Protein AF-A0AAI8V8Z8-F1 (afdb_monomer_lite)

InterPro domains:
  IPR002227 Tyrosinase copper-binding domain [PF00264] (15-138)
  IPR008922 Di-copper centre-containing domain superfamily [G3DSA:1.10.1280.10] (1-164)
  IPR008922 Di-copper centre-containing domain superfamily [SSF48056] (34-131)

Secondary structure (DSSP, 8-state):
--SBPS-TT-SS--BHHHHHHHHHHHHHHHHSSSTTHHHHHHHHHHHHHHHHHHHH---SPPPP--HHHHTT-GGGSTTTB-STTSS-BPBPP------STT-SSPPPS--SSB-SSTTTTPPP-S----SSSS---SSS--------S--HHHHHHHHHHTT-GGG--

Structure (mmCIF, N/CA/C/O backbone):
data_AF-A0AAI8V8Z8-F1
#
_entry.id   AF-A0AAI8V8Z8-F1
#
loop_
_atom_site.group_PDB
_atom_site.id
_atom_site.type_symbol
_atom_site.label_atom_id
_atom_site.label_alt_id
_atom_site.label_comp_id
_atom_site.label_asym_id
_atom_site.label_entity_id
_atom_site.label_seq_id
_atom_site.pdbx_PDB_ins_code
_atom_site.Cartn_x
_atom_site.Cartn_y
_atom_site.Cartn_z
_atom_site.occupancy
_atom_site.B_iso_or_equiv
_atom_site.auth_seq_id
_atom_site.auth_comp_id
_atom_site.auth_asym_id
_atom_site.auth_atom_id
_atom_site.pdbx_PDB_model_num
ATOM 1 N N . MET A 1 1 ? -9.326 2.972 -0.557 1.00 83.06 1 MET A N 1
ATOM 2 C CA . MET A 1 1 ? -8.843 4.334 -0.903 1.00 83.06 1 MET A CA 1
ATOM 3 C C . MET A 1 1 ? -9.961 5.361 -1.108 1.00 83.06 1 MET A C 1
ATOM 5 O O . MET A 1 1 ? -9.656 6.541 -1.127 1.00 83.06 1 MET A O 1
ATOM 9 N N . GLN A 1 2 ? -11.233 4.964 -1.249 1.00 87.50 2 GLN A N 1
ATOM 10 C CA . GLN A 1 2 ? -12.357 5.912 -1.386 1.00 87.50 2 GLN A CA 1
ATOM 11 C C . GLN A 1 2 ? -13.147 6.091 -0.083 1.00 87.50 2 GLN A C 1
ATOM 13 O O . GLN A 1 2 ? -13.683 7.163 0.169 1.00 87.50 2 GLN A O 1
ATOM 18 N N . THR A 1 3 ? -13.195 5.052 0.754 1.00 89.19 3 THR A N 1
ATOM 19 C CA . THR A 1 3 ? -13.845 5.097 2.066 1.00 89.19 3 THR A CA 1
ATOM 20 C C . THR A 1 3 ? -13.208 6.180 2.946 1.00 89.19 3 THR A C 1
ATOM 22 O O . THR A 1 3 ? -11.973 6.192 3.013 1.00 89.19 3 THR A O 1
ATOM 25 N N . PRO A 1 4 ? -14.001 7.045 3.614 1.00 88.56 4 PRO A N 1
ATOM 26 C CA . PRO A 1 4 ? -13.503 8.136 4.459 1.00 88.56 4 PRO A CA 1
ATOM 27 C C . PRO A 1 4 ? -12.544 7.679 5.561 1.00 88.56 4 PRO A C 1
ATOM 29 O O . PRO A 1 4 ? -12.600 6.533 5.99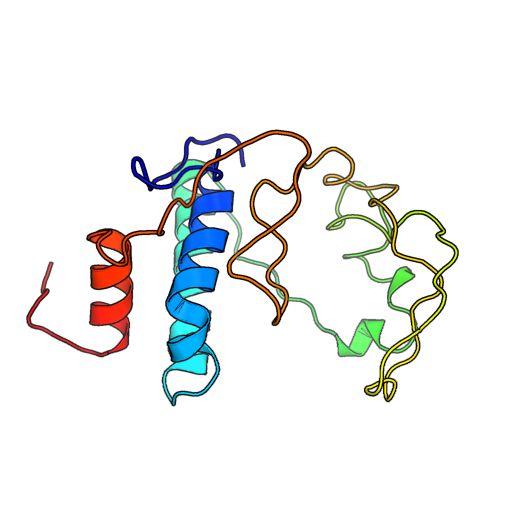7 1.00 88.56 4 PRO A O 1
ATOM 32 N N . ASN A 1 5 ? -11.655 8.573 6.002 1.00 85.00 5 ASN A N 1
ATOM 33 C CA . ASN A 1 5 ? -10.697 8.287 7.073 1.00 85.00 5 ASN A CA 1
ATOM 34 C C . ASN A 1 5 ? -11.389 7.914 8.408 1.00 85.00 5 ASN A C 1
ATOM 36 O O . ASN A 1 5 ? -12.552 8.243 8.635 1.00 85.00 5 ASN A O 1
ATOM 40 N N . VAL A 1 6 ? -10.652 7.228 9.287 1.00 85.75 6 VAL A N 1
ATOM 41 C CA . VAL A 1 6 ? -11.118 6.855 10.640 1.00 85.75 6 VAL A CA 1
ATOM 42 C C . VAL A 1 6 ? -10.755 7.920 11.683 1.00 85.75 6 VAL A C 1
ATOM 44 O O . VAL A 1 6 ? -11.357 7.974 12.748 1.00 85.75 6 VAL A O 1
ATOM 47 N N . TYR A 1 7 ? -9.788 8.794 11.388 1.00 79.69 7 TYR A N 1
ATOM 48 C CA . TYR A 1 7 ? -9.263 9.772 12.342 1.00 79.69 7 TYR A CA 1
ATOM 49 C C . TYR A 1 7 ? -9.821 11.179 12.071 1.00 79.69 7 TYR A C 1
ATOM 51 O O . TYR A 1 7 ? -9.226 11.919 11.284 1.00 79.69 7 TYR A O 1
ATOM 59 N N . PRO A 1 8 ? -10.912 11.597 12.745 1.00 69.69 8 PRO A N 1
ATOM 60 C CA . PRO A 1 8 ? -11.544 12.896 12.497 1.00 69.69 8 PRO A CA 1
ATOM 61 C C . PRO A 1 8 ? -10.663 14.083 12.911 1.00 69.69 8 PRO A C 1
ATOM 63 O O . PRO A 1 8 ? -10.792 15.170 12.356 1.00 69.69 8 PRO A O 1
ATOM 66 N N . ASN A 1 9 ? -9.742 13.869 13.857 1.00 71.31 9 ASN A N 1
ATOM 67 C CA . ASN A 1 9 ? -8.891 14.912 14.438 1.00 71.31 9 ASN A CA 1
ATOM 68 C C . ASN A 1 9 ? -7.493 14.989 13.801 1.00 71.31 9 ASN A C 1
ATOM 70 O O . ASN A 1 9 ? -6.606 15.643 14.346 1.00 71.31 9 ASN A O 1
ATOM 74 N N . VAL A 1 10 ? -7.269 14.308 12.673 1.00 69.50 10 VAL A N 1
ATOM 75 C CA . VAL A 1 10 ? -5.992 14.348 11.952 1.00 69.50 10 VAL A CA 1
ATOM 76 C C . VAL A 1 10 ? -6.216 14.983 10.586 1.00 69.50 10 VAL A C 1
ATOM 78 O O . VAL A 1 10 ? -6.915 14.438 9.734 1.00 69.50 10 VAL A O 1
ATOM 81 N N . THR A 1 11 ? -5.607 16.145 10.361 1.00 73.94 11 THR A N 1
ATOM 82 C CA . THR A 1 11 ? -5.629 16.831 9.065 1.00 73.94 11 THR A CA 1
ATOM 83 C C . THR A 1 11 ? -4.654 16.174 8.094 1.00 73.94 11 THR A C 1
ATOM 85 O O . THR A 1 11 ? -3.510 15.904 8.454 1.00 73.94 11 THR A O 1
ATOM 88 N N . GLY A 1 12 ? -5.085 15.922 6.856 1.00 76.69 12 GLY A N 1
ATOM 89 C CA . GLY A 1 12 ? -4.258 15.267 5.835 1.00 76.69 12 GLY A CA 1
ATOM 90 C C . GLY A 1 12 ? -4.857 13.970 5.284 1.00 76.69 12 GLY A C 1
ATOM 91 O O . GLY A 1 12 ? -5.164 13.944 4.090 1.00 76.69 12 GLY A O 1
ATOM 92 N N . PRO A 1 13 ? -5.053 12.908 6.096 1.00 81.69 13 PRO A N 1
ATOM 93 C CA . PRO A 1 13 ? -5.610 11.650 5.609 1.00 81.69 13 PRO A CA 1
ATOM 94 C C . PRO A 1 13 ? -7.013 11.873 5.042 1.00 81.69 13 PRO A C 1
ATOM 96 O O . PRO A 1 13 ? -7.849 12.512 5.674 1.00 81.69 13 PRO A O 1
ATOM 99 N N . LYS A 1 14 ? -7.295 11.334 3.855 1.00 85.62 14 LYS A N 1
ATOM 100 C CA . LYS A 1 14 ? -8.609 11.456 3.199 1.00 85.62 14 LYS A CA 1
ATOM 101 C C . LYS A 1 14 ? -9.388 10.154 3.218 1.00 85.62 14 LYS A C 1
ATOM 103 O O . LYS A 1 14 ? -10.613 10.171 3.151 1.00 85.62 14 LYS A O 1
ATOM 108 N N . SER A 1 15 ? -8.685 9.033 3.317 1.00 89.75 15 SER A N 1
ATOM 109 C CA . SER A 1 15 ? -9.277 7.708 3.231 1.00 89.75 15 SER A CA 1
ATOM 110 C C . SER A 1 15 ? -8.847 6.783 4.366 1.00 89.75 15 SER A C 1
ATOM 112 O O . SER A 1 15 ? -7.845 7.036 5.031 1.00 89.75 15 SER A O 1
ATOM 114 N N . VAL A 1 16 ? -9.556 5.662 4.541 1.00 91.38 16 VAL A N 1
ATOM 115 C CA . VAL A 1 16 ? -9.130 4.568 5.442 1.00 91.38 16 VAL A CA 1
ATOM 116 C C . VAL A 1 16 ? -7.708 4.105 5.120 1.00 91.38 16 VAL A C 1
ATOM 118 O O . VAL A 1 16 ? -6.953 3.771 6.024 1.00 91.38 16 VAL A O 1
ATOM 121 N N . PHE A 1 17 ? -7.314 4.123 3.843 1.00 91.00 17 PHE A N 1
ATOM 122 C CA . PHE A 1 17 ? -5.946 3.781 3.449 1.00 91.00 17 PHE A CA 1
ATOM 123 C C . PHE A 1 17 ? -4.931 4.759 4.059 1.00 91.00 17 PHE A C 1
ATOM 125 O O . PHE A 1 17 ? -3.923 4.334 4.611 1.00 91.00 17 PHE A O 1
ATOM 132 N N . ASP A 1 18 ? -5.240 6.058 4.062 1.00 88.19 18 ASP A N 1
ATOM 133 C CA . ASP A 1 18 ? -4.394 7.056 4.723 1.00 88.19 18 ASP A CA 1
ATOM 134 C C . ASP A 1 18 ? -4.400 6.889 6.256 1.00 88.19 18 ASP A C 1
ATOM 136 O O . ASP A 1 18 ? -3.406 7.192 6.910 1.00 88.19 18 ASP A O 1
ATOM 140 N N . SER A 1 19 ? -5.476 6.361 6.856 1.00 88.44 19 SER A N 1
ATOM 141 C CA . SER A 1 19 ? -5.499 6.028 8.290 1.00 88.44 19 SER A CA 1
ATOM 142 C C . SER A 1 19 ? -4.484 4.936 8.654 1.00 88.44 19 SER A C 1
ATOM 144 O O . SER A 1 19 ? -3.836 5.036 9.692 1.00 88.44 19 SER A O 1
ATOM 146 N N . PHE A 1 20 ? -4.267 3.939 7.792 1.00 90.19 20 PHE A N 1
ATOM 147 C CA . PHE A 1 20 ? -3.204 2.945 7.992 1.00 90.19 20 PHE A CA 1
ATOM 148 C C . PHE A 1 20 ? -1.800 3.569 7.916 1.00 90.19 20 PHE A C 1
ATOM 150 O O . PHE A 1 20 ? -0.923 3.185 8.690 1.00 90.19 20 PHE A O 1
ATOM 157 N N . VAL A 1 21 ? -1.598 4.569 7.050 1.00 88.06 21 VAL A N 1
ATOM 158 C CA . VAL A 1 21 ? -0.332 5.323 6.961 1.00 88.06 21 VAL A CA 1
ATOM 159 C C . VAL A 1 21 ? -0.093 6.157 8.221 1.00 88.06 21 VAL A C 1
ATOM 161 O O . VAL A 1 21 ? 1.015 6.182 8.751 1.00 88.06 21 VAL A O 1
ATOM 164 N N . VAL A 1 22 ? -1.133 6.818 8.737 1.00 84.62 22 VAL A N 1
ATOM 165 C CA . VAL A 1 22 ? -1.050 7.586 9.989 1.00 84.62 22 VAL A CA 1
ATOM 166 C C . VAL A 1 22 ? -0.754 6.676 11.183 1.00 84.62 22 VAL A C 1
ATOM 168 O O . VAL A 1 22 ? 0.090 7.027 12.004 1.00 84.62 22 VAL A O 1
ATOM 171 N N . LEU A 1 23 ? -1.412 5.515 11.274 1.00 85.25 23 LEU A N 1
ATOM 172 C CA . LEU A 1 23 ? -1.158 4.531 12.332 1.00 85.25 23 LEU A CA 1
ATOM 173 C C . LEU A 1 23 ? 0.311 4.101 12.336 1.00 85.25 23 LEU A C 1
ATOM 175 O O . LEU A 1 23 ? 0.967 4.158 13.376 1.00 85.25 23 LEU A O 1
ATOM 179 N N . ASP A 1 24 ? 0.822 3.726 11.163 1.00 86.06 24 ASP A N 1
ATOM 180 C CA . ASP A 1 24 ? 2.197 3.260 11.021 1.00 86.06 24 ASP A CA 1
ATOM 181 C C . ASP A 1 24 ? 3.215 4.346 11.352 1.00 86.06 24 ASP A C 1
ATOM 183 O O . ASP A 1 24 ? 4.186 4.105 12.067 1.00 86.06 24 ASP A O 1
ATOM 187 N N . TYR A 1 25 ? 2.930 5.582 10.947 1.00 82.38 25 TYR A N 1
ATOM 188 C CA . TYR A 1 25 ? 3.740 6.735 11.311 1.00 82.38 25 TYR A CA 1
ATOM 189 C C . TYR A 1 25 ? 3.811 6.962 12.828 1.00 82.38 25 TYR A C 1
ATOM 191 O O . TYR A 1 25 ? 4.901 7.108 13.382 1.00 82.38 25 TYR A O 1
ATOM 199 N N . VAL A 1 26 ? 2.661 6.985 13.511 1.00 79.62 26 VAL A N 1
ATOM 200 C CA . VAL A 1 26 ? 2.600 7.240 14.960 1.00 79.62 26 VAL A CA 1
ATOM 201 C C . VAL A 1 26 ? 3.313 6.137 15.742 1.00 79.62 26 VAL A C 1
ATOM 203 O O . VAL A 1 26 ? 3.988 6.423 16.731 1.00 79.62 26 VAL A O 1
ATOM 206 N N . LEU A 1 27 ? 3.208 4.890 15.279 1.00 80.31 27 LEU A N 1
ATOM 207 C CA . LEU A 1 27 ? 3.791 3.728 15.944 1.00 80.31 27 LEU A CA 1
ATOM 208 C C . LEU A 1 27 ? 5.181 3.351 15.422 1.00 80.31 27 LEU A C 1
ATOM 210 O O . LEU A 1 27 ? 5.791 2.445 15.977 1.00 80.31 27 LEU A O 1
ATOM 214 N N . THR A 1 28 ? 5.744 4.047 14.428 1.00 81.88 28 THR A N 1
ATOM 215 C CA . THR A 1 28 ? 7.104 3.789 13.907 1.00 81.88 28 THR A CA 1
ATOM 216 C C . THR A 1 28 ? 8.166 3.682 15.019 1.00 81.88 28 THR A C 1
ATOM 218 O O . THR A 1 28 ? 8.959 2.734 14.982 1.00 81.88 28 THR A O 1
ATOM 221 N N . PRO A 1 29 ? 8.205 4.568 16.043 1.00 72.81 29 PRO A N 1
ATOM 222 C CA . PRO A 1 29 ? 9.225 4.499 17.095 1.00 72.81 29 PRO A CA 1
ATOM 223 C C . PRO A 1 29 ? 9.152 3.226 17.944 1.00 72.81 29 PRO A C 1
ATOM 225 O O . PRO A 1 29 ? 10.164 2.794 18.492 1.00 72.81 29 PRO A O 1
ATOM 228 N N . THR A 1 30 ? 7.963 2.634 18.073 1.00 69.38 30 THR A N 1
ATOM 229 C CA . THR A 1 30 ? 7.726 1.453 18.909 1.00 69.38 30 THR A CA 1
ATOM 230 C C . THR A 1 30 ? 7.600 0.164 18.106 1.00 69.38 30 THR A C 1
ATOM 232 O O . THR A 1 30 ? 7.835 -0.907 18.654 1.00 69.38 30 THR A O 1
ATOM 235 N N . SER A 1 31 ? 7.287 0.242 16.813 1.00 71.56 31 SER A N 1
ATOM 236 C CA . SER A 1 31 ? 7.133 -0.915 15.933 1.00 71.56 31 SER A CA 1
ATOM 237 C C . SER A 1 31 ? 8.441 -1.371 15.298 1.00 71.56 31 SER A C 1
ATOM 239 O O . SER A 1 31 ? 8.557 -2.549 15.012 1.00 71.56 31 SER A O 1
ATOM 241 N N . THR A 1 32 ? 9.437 -0.502 15.093 1.00 73.94 32 THR A N 1
ATOM 242 C CA . THR A 1 32 ? 10.639 -0.833 14.291 1.00 73.94 32 THR A CA 1
ATOM 243 C C . THR A 1 32 ? 11.834 -1.361 15.087 1.00 73.94 32 THR A C 1
ATOM 245 O O . THR A 1 32 ? 12.676 -2.060 14.530 1.00 73.94 32 THR A O 1
ATOM 248 N N . THR A 1 33 ? 11.925 -1.048 16.381 1.00 68.75 33 THR A N 1
ATOM 249 C CA . THR A 1 33 ? 13.126 -1.312 17.205 1.00 68.75 33 THR A CA 1
ATOM 250 C C . THR A 1 33 ? 12.857 -2.161 18.449 1.00 68.75 33 THR A C 1
ATOM 252 O O . THR A 1 33 ? 13.776 -2.446 19.214 1.00 68.75 33 THR A O 1
ATOM 255 N N . GLN A 1 34 ? 11.610 -2.587 18.659 1.00 77.69 34 GLN A N 1
ATOM 256 C CA . GLN A 1 34 ? 11.192 -3.363 19.828 1.00 77.69 34 GLN A CA 1
ATOM 257 C C . GLN A 1 34 ? 10.908 -4.831 19.461 1.00 77.69 34 GLN A C 1
ATOM 259 O O . GLN A 1 34 ? 10.654 -5.139 18.293 1.00 77.69 34 GLN A O 1
ATOM 264 N N . PRO A 1 35 ? 10.858 -5.751 20.448 1.00 78.88 35 PRO A N 1
ATOM 265 C CA . PRO A 1 35 ? 10.459 -7.149 20.227 1.00 78.88 35 PRO A CA 1
ATOM 266 C C . PRO A 1 35 ? 9.063 -7.305 19.603 1.00 78.88 35 PRO A C 1
ATOM 268 O O . PRO A 1 35 ? 8.725 -8.358 19.066 1.00 78.88 35 PRO A O 1
ATOM 271 N N . THR A 1 36 ? 8.252 -6.249 19.658 1.00 80.69 36 THR A N 1
ATOM 272 C CA . THR A 1 36 ? 6.924 -6.173 19.055 1.00 80.69 36 THR A CA 1
ATOM 273 C C . THR A 1 36 ? 6.945 -5.992 17.534 1.00 80.69 36 THR A C 1
ATOM 275 O O . THR A 1 36 ? 5.876 -6.036 16.938 1.00 80.69 36 THR A O 1
ATOM 278 N N . PHE A 1 37 ? 8.106 -5.855 16.878 1.00 85.56 37 PHE A N 1
ATOM 279 C CA . PHE A 1 37 ? 8.204 -5.639 15.425 1.00 85.56 37 PHE A CA 1
ATOM 280 C C . PHE A 1 37 ? 7.425 -6.667 14.597 1.00 85.56 37 PHE A C 1
ATOM 282 O O . PHE A 1 37 ? 6.524 -6.305 13.839 1.00 85.56 37 PHE A O 1
ATOM 289 N N . LEU A 1 38 ? 7.730 -7.957 14.756 1.00 88.75 38 LEU A N 1
ATOM 290 C CA . LEU A 1 38 ? 7.054 -9.022 14.009 1.00 88.75 38 LEU A CA 1
ATOM 291 C C . LEU A 1 38 ? 5.551 -9.128 14.331 1.00 88.75 38 LEU A C 1
ATOM 293 O O . LEU A 1 38 ? 4.757 -9.176 13.387 1.00 88.75 38 LEU A O 1
ATOM 297 N N . PRO A 1 39 ? 5.113 -9.158 15.609 1.00 87.88 39 PRO A N 1
ATOM 298 C CA . PRO A 1 39 ? 3.685 -9.233 15.908 1.00 87.88 39 PRO A CA 1
ATOM 299 C C . PRO A 1 39 ? 2.916 -7.970 15.491 1.00 87.88 39 PRO A C 1
ATOM 301 O O . PRO A 1 39 ? 1.790 -8.104 15.016 1.00 87.88 39 PRO A O 1
ATOM 304 N N . TYR A 1 40 ? 3.521 -6.777 15.571 1.00 88.62 40 TYR A N 1
ATOM 305 C CA . TYR A 1 40 ? 2.938 -5.530 15.064 1.00 88.62 40 TYR A CA 1
ATOM 306 C C . TYR A 1 40 ? 2.623 -5.641 13.572 1.00 88.62 40 TYR A C 1
ATOM 308 O O . TYR A 1 40 ? 1.469 -5.485 13.184 1.00 88.62 40 TYR A O 1
ATOM 316 N N . HIS A 1 41 ? 3.614 -5.983 12.740 1.00 92.38 41 HIS A N 1
ATOM 317 C CA . HIS A 1 41 ? 3.422 -6.036 11.287 1.00 92.38 41 HIS A CA 1
ATOM 318 C C . HIS A 1 41 ? 2.454 -7.154 10.879 1.00 92.38 41 HIS A C 1
ATOM 320 O O . HIS A 1 41 ? 1.652 -6.972 9.964 1.00 92.38 41 HIS A O 1
ATOM 326 N N . ARG A 1 42 ? 2.464 -8.293 11.590 1.00 91.88 42 ARG A N 1
ATOM 327 C CA . ARG A 1 42 ? 1.480 -9.362 11.371 1.00 91.88 42 ARG A CA 1
ATOM 328 C C . ARG A 1 42 ? 0.058 -8.877 11.656 1.00 91.88 42 ARG A C 1
ATOM 330 O O . ARG A 1 42 ? -0.822 -9.098 10.828 1.00 91.88 42 ARG A O 1
ATOM 337 N N . LEU A 1 43 ? -0.168 -8.216 12.793 1.00 90.75 43 LEU A N 1
ATOM 338 C CA . LEU A 1 43 ? -1.488 -7.688 13.143 1.00 90.75 43 LEU A CA 1
ATOM 339 C C . LEU A 1 43 ? -1.910 -6.550 12.206 1.00 90.75 43 LEU A C 1
ATOM 341 O O . LEU A 1 43 ? -3.077 -6.465 11.830 1.00 90.75 43 LEU A O 1
ATOM 345 N N . TYR A 1 44 ? -0.965 -5.710 11.789 1.00 92.00 44 TYR A N 1
ATOM 346 C CA . TYR A 1 44 ? -1.189 -4.626 10.839 1.00 92.00 44 TYR A CA 1
ATOM 347 C C . TYR A 1 44 ? -1.701 -5.156 9.492 1.00 92.00 44 TYR A C 1
ATOM 349 O O . TYR A 1 44 ? -2.755 -4.726 9.024 1.00 92.00 44 TYR A O 1
ATOM 357 N N . ILE A 1 45 ? -1.015 -6.147 8.909 1.00 94.06 45 ILE A N 1
ATOM 358 C CA . ILE A 1 45 ? -1.422 -6.774 7.641 1.00 94.06 45 ILE A CA 1
ATOM 359 C C . ILE A 1 45 ? -2.759 -7.505 7.796 1.00 94.06 45 ILE A C 1
ATOM 361 O O . ILE A 1 45 ? -3.624 -7.369 6.934 1.00 94.06 45 ILE A O 1
ATOM 365 N N . TRP A 1 46 ? -2.961 -8.230 8.900 1.00 92.94 46 TRP A N 1
ATOM 366 C CA . TRP A 1 46 ? -4.234 -8.903 9.170 1.00 92.94 46 TRP A CA 1
ATOM 367 C C . TRP A 1 46 ? -5.400 -7.909 9.259 1.00 92.94 46 TRP A C 1
ATOM 369 O O . TRP A 1 46 ? -6.445 -8.114 8.648 1.00 92.94 46 TRP A O 1
ATOM 379 N N . THR A 1 47 ? -5.203 -6.786 9.952 1.00 92.50 47 THR A N 1
ATOM 380 C CA . THR A 1 47 ? -6.223 -5.735 10.077 1.00 92.50 47 THR A CA 1
ATOM 381 C C . THR A 1 47 ? -6.498 -5.076 8.724 1.00 92.50 47 THR A C 1
ATOM 383 O O . THR A 1 47 ? -7.646 -4.769 8.404 1.00 92.50 47 THR A O 1
ATOM 386 N N . TYR A 1 48 ? -5.464 -4.881 7.903 1.00 93.69 48 TYR A N 1
ATOM 387 C CA . TYR A 1 48 ? -5.611 -4.388 6.535 1.00 93.69 48 TYR A CA 1
ATOM 388 C C . TYR A 1 48 ? -6.433 -5.354 5.669 1.00 93.69 48 TYR A C 1
ATOM 390 O O . TYR A 1 48 ? -7.372 -4.926 4.998 1.00 93.69 48 TYR A O 1
ATOM 398 N N . GLU A 1 49 ? -6.143 -6.656 5.736 1.00 94.50 49 GLU A N 1
ATOM 399 C CA . GLU A 1 49 ? -6.917 -7.697 5.055 1.00 94.50 49 GLU A CA 1
ATOM 400 C C . GLU A 1 49 ? -8.383 -7.701 5.497 1.00 94.50 49 GLU A C 1
ATOM 402 O O . GLU A 1 49 ? -9.283 -7.706 4.658 1.00 94.50 49 GLU A O 1
ATOM 407 N N . GLU A 1 50 ? -8.632 -7.630 6.803 1.00 94.12 50 GLU A N 1
ATOM 408 C CA . GLU A 1 50 ? -9.984 -7.595 7.356 1.00 94.12 50 GLU A CA 1
ATOM 409 C C . GLU A 1 50 ? -10.767 -6.380 6.844 1.00 94.12 50 GLU A C 1
ATOM 411 O O . GLU A 1 50 ? -11.936 -6.490 6.468 1.00 94.12 50 GLU A O 1
ATOM 416 N N . LYS A 1 51 ? -10.125 -5.208 6.734 1.00 93.75 51 LYS A N 1
ATOM 417 C CA . LYS A 1 51 ? -10.755 -4.019 6.139 1.00 93.75 51 LYS A CA 1
ATOM 418 C C .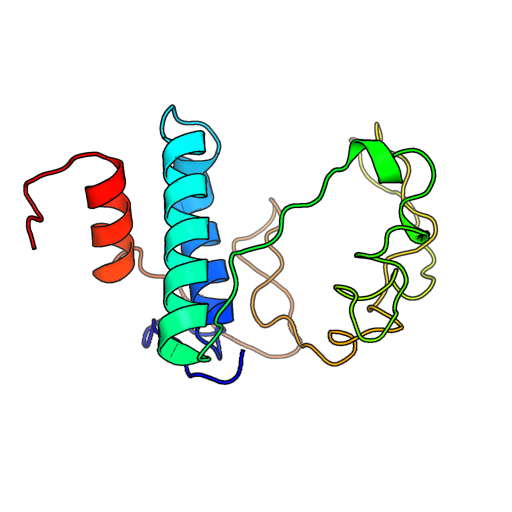 LYS A 1 51 ? -10.983 -4.161 4.636 1.00 93.75 51 LYS A C 1
ATOM 420 O O . LYS A 1 51 ? -12.011 -3.692 4.155 1.00 93.75 51 LYS A O 1
ATOM 425 N N . LEU A 1 52 ? -10.104 -4.836 3.893 1.00 94.25 52 LEU A N 1
ATOM 426 C CA . LEU A 1 52 ? -10.359 -5.155 2.483 1.00 94.25 52 LEU A CA 1
ATOM 427 C C . LEU A 1 52 ? -11.571 -6.084 2.324 1.00 94.25 52 LEU A C 1
ATOM 429 O O . LEU A 1 52 ? -12.412 -5.850 1.453 1.00 94.25 52 LEU A O 1
ATOM 433 N N . ARG A 1 53 ? -11.692 -7.106 3.178 1.00 94.94 53 ARG A N 1
ATOM 434 C CA . ARG A 1 53 ? -12.825 -8.044 3.181 1.00 94.94 53 ARG A CA 1
ATOM 435 C C . ARG A 1 53 ? -14.133 -7.333 3.534 1.00 94.94 53 ARG A C 1
ATOM 437 O O . ARG A 1 53 ? -15.099 -7.422 2.784 1.00 94.94 53 ARG A O 1
ATOM 444 N N . THR A 1 54 ? -14.146 -6.578 4.631 1.00 94.31 54 THR A N 1
ATOM 445 C CA . THR A 1 54 ? -15.366 -5.967 5.189 1.00 94.31 54 THR A CA 1
ATOM 446 C C . THR A 1 54 ? -15.821 -4.701 4.463 1.00 94.31 54 THR A C 1
ATOM 448 O O . THR A 1 54 ? -17.017 -4.525 4.254 1.00 94.31 54 THR A O 1
ATOM 451 N N . LEU A 1 55 ? -14.901 -3.817 4.058 1.00 93.75 55 LEU A N 1
ATOM 452 C CA . LEU A 1 55 ? -15.251 -2.538 3.423 1.00 93.75 55 LEU A CA 1
ATOM 453 C C . LEU A 1 55 ? -15.285 -2.610 1.897 1.00 93.75 55 LEU A C 1
ATOM 455 O O . LEU A 1 55 ? -16.000 -1.833 1.269 1.00 93.75 55 LEU A O 1
ATOM 459 N N . CYS A 1 56 ? -14.480 -3.488 1.294 1.00 93.50 56 CYS A N 1
ATOM 460 C CA . CYS A 1 56 ? -14.339 -3.574 -0.161 1.00 93.50 56 CYS A CA 1
ATOM 461 C C . CYS A 1 56 ? -14.845 -4.900 -0.746 1.00 93.50 56 CYS A C 1
ATOM 463 O O . CYS A 1 56 ? -14.806 -5.062 -1.963 1.00 93.50 56 CYS A O 1
ATOM 465 N N . GLY A 1 57 ? -15.313 -5.840 0.083 1.00 94.69 57 GLY A N 1
ATOM 466 C CA . GLY A 1 57 ? -15.803 -7.139 -0.378 1.00 94.69 57 GLY A CA 1
ATOM 467 C C . GLY A 1 57 ? -14.715 -8.021 -0.995 1.00 94.69 57 GLY A C 1
ATOM 468 O O . GLY A 1 57 ? -15.020 -8.850 -1.849 1.00 94.69 57 GLY A O 1
ATOM 469 N N . TYR A 1 58 ? -13.444 -7.827 -0.624 1.00 94.56 58 TYR A N 1
ATOM 470 C CA . TYR A 1 58 ? -12.333 -8.601 -1.178 1.00 94.56 58 TYR A CA 1
ATOM 471 C C . TYR A 1 58 ? -12.414 -10.070 -0.718 1.00 94.56 58 TYR A C 1
ATOM 473 O O . TYR A 1 58 ? -12.359 -10.321 0.484 1.00 94.56 58 TYR A O 1
ATOM 481 N N . PRO A 1 59 ? -12.535 -11.055 -1.629 1.00 94.44 59 PRO A N 1
ATOM 482 C CA . PRO A 1 59 ? -12.719 -12.457 -1.240 1.00 94.44 59 PRO A CA 1
ATOM 483 C C . PRO A 1 59 ? -11.394 -13.199 -0.995 1.00 94.44 59 PRO A C 1
ATOM 485 O O . PRO A 1 59 ? -11.387 -14.273 -0.391 1.00 94.44 59 PRO A O 1
ATOM 488 N N . GLY A 1 60 ? -10.282 -12.656 -1.497 1.00 91.44 60 GLY A N 1
ATOM 489 C CA . GLY A 1 60 ? -8.968 -13.290 -1.465 1.00 91.44 60 GLY A CA 1
ATOM 490 C C . GLY A 1 60 ? -8.191 -13.041 -0.175 1.00 91.44 60 GLY A C 1
ATOM 491 O O . GLY A 1 60 ? -8.658 -12.363 0.737 1.00 91.44 60 GLY A O 1
ATOM 492 N N . ALA A 1 61 ? -6.975 -13.581 -0.127 1.00 91.44 61 ALA A N 1
ATOM 493 C CA . ALA A 1 61 ? -5.982 -13.264 0.897 1.00 91.44 61 ALA A CA 1
ATOM 494 C C . ALA A 1 61 ? -5.064 -12.125 0.427 1.00 91.44 61 ALA A C 1
ATOM 496 O O . ALA A 1 61 ? -4.955 -11.863 -0.780 1.00 91.44 61 ALA A O 1
ATOM 497 N N . VAL A 1 62 ? -4.394 -11.449 1.364 1.00 91.31 62 VAL A N 1
ATOM 498 C CA . VAL A 1 62 ? -3.315 -10.518 1.005 1.00 91.31 62 VAL A CA 1
ATOM 499 C C . VAL A 1 62 ? -2.177 -11.301 0.344 1.00 91.31 62 VAL A C 1
ATOM 501 O O . VAL A 1 62 ? -1.724 -12.327 0.851 1.00 91.31 62 VAL A O 1
ATOM 504 N N . SER A 1 63 ? -1.730 -10.833 -0.820 1.00 91.25 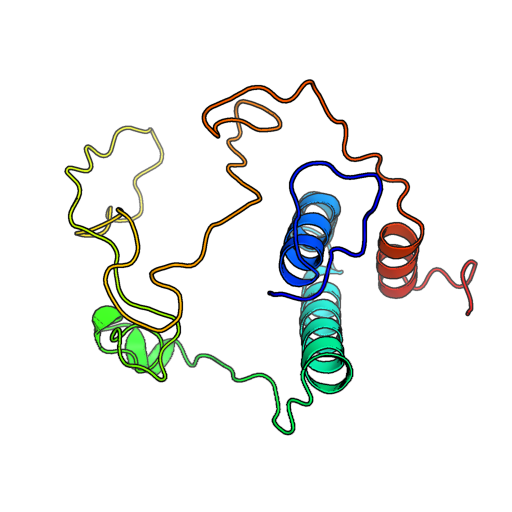63 SER A N 1
ATOM 505 C CA . SER A 1 63 ? -0.623 -11.433 -1.567 1.00 91.25 63 SER A CA 1
ATOM 506 C C . SER A 1 63 ? 0.729 -11.117 -0.926 1.00 91.25 63 SER A C 1
ATOM 508 O O . SER A 1 63 ? 0.914 -10.036 -0.368 1.00 91.25 63 SER A O 1
ATOM 510 N N . HIS A 1 64 ? 1.699 -12.017 -1.082 1.00 92.88 64 HIS A N 1
ATOM 511 C CA . HIS A 1 64 ? 3.097 -11.769 -0.726 1.00 92.88 64 HIS A CA 1
ATOM 512 C C . HIS A 1 64 ? 3.925 -11.454 -1.976 1.00 92.88 64 HIS A C 1
ATOM 514 O O . HIS A 1 64 ? 3.542 -11.805 -3.093 1.00 92.88 64 HIS A O 1
ATOM 520 N N . TRP A 1 65 ? 5.066 -10.802 -1.773 1.00 94.50 65 TRP A N 1
ATOM 521 C CA . TRP A 1 65 ? 6.066 -10.584 -2.809 1.00 94.50 65 TRP A CA 1
ATOM 522 C C . TRP A 1 65 ? 7.293 -11.441 -2.509 1.00 94.50 65 TRP A C 1
ATOM 524 O O . TRP A 1 65 ? 7.958 -11.229 -1.498 1.00 94.50 65 TRP A O 1
ATOM 534 N N . GLU A 1 66 ? 7.582 -12.400 -3.387 1.00 93.50 66 GLU A N 1
ATOM 535 C CA . GLU A 1 66 ? 8.795 -13.211 -3.309 1.00 93.50 66 GLU A CA 1
ATOM 536 C C . GLU A 1 66 ? 9.962 -12.490 -3.995 1.00 93.50 66 GLU A C 1
ATOM 538 O O . GLU A 1 66 ? 10.194 -12.619 -5.198 1.00 93.50 66 GLU A O 1
ATOM 543 N N . TRP A 1 67 ? 10.702 -11.707 -3.212 1.00 92.19 67 TRP A N 1
ATOM 544 C CA . TRP A 1 67 ? 11.769 -10.826 -3.699 1.00 92.19 67 TRP A CA 1
ATOM 545 C C . TRP A 1 67 ? 12.871 -11.560 -4.472 1.00 92.19 67 TRP A C 1
ATOM 547 O O . TRP A 1 67 ? 13.485 -10.978 -5.366 1.00 92.19 67 TRP A O 1
ATOM 557 N N . GLY A 1 68 ? 13.130 -12.832 -4.142 1.00 93.94 68 GLY A N 1
ATOM 558 C CA . GLY A 1 68 ? 14.205 -13.623 -4.743 1.00 93.94 68 GLY A CA 1
ATOM 559 C C . GLY A 1 68 ? 14.043 -13.846 -6.248 1.00 93.94 68 GLY A C 1
ATOM 560 O O . GLY A 1 68 ? 15.042 -13.939 -6.959 1.00 93.94 68 GLY A O 1
ATOM 561 N N . LEU A 1 69 ? 12.803 -13.870 -6.748 1.00 92.06 69 LEU A N 1
ATOM 562 C CA . LEU A 1 69 ? 12.515 -14.029 -8.177 1.00 92.06 69 LEU A CA 1
ATOM 563 C C . LEU A 1 69 ? 12.829 -12.761 -8.982 1.00 92.06 69 LEU A C 1
ATOM 565 O O . LEU A 1 69 ? 13.183 -12.845 -10.156 1.00 92.06 69 LEU A O 1
ATOM 569 N N . ASP A 1 70 ? 12.752 -11.598 -8.333 1.00 93.31 70 ASP A N 1
ATOM 570 C CA . ASP A 1 70 ? 12.860 -10.289 -8.980 1.00 93.31 70 ASP A CA 1
ATOM 571 C C . ASP A 1 70 ? 14.189 -9.576 -8.692 1.00 93.31 70 ASP A C 1
ATOM 573 O O . ASP A 1 70 ? 14.463 -8.522 -9.269 1.00 93.31 70 ASP A O 1
ATOM 577 N N . ALA A 1 71 ? 15.043 -10.142 -7.832 1.00 89.56 71 ALA A N 1
ATOM 578 C CA . ALA A 1 71 ? 16.280 -9.516 -7.358 1.00 89.56 71 ALA A CA 1
ATOM 579 C C . ALA A 1 71 ? 17.243 -9.096 -8.487 1.00 89.56 71 ALA A C 1
ATOM 581 O O . ALA A 1 71 ? 17.990 -8.131 -8.336 1.00 89.56 71 ALA A O 1
ATOM 582 N N . GLY A 1 72 ? 17.221 -9.800 -9.626 1.00 86.56 72 GLY A N 1
ATOM 583 C CA . GLY A 1 72 ? 18.033 -9.466 -10.802 1.00 86.56 72 GLY A CA 1
ATOM 584 C C . GLY A 1 72 ? 17.392 -8.455 -11.759 1.00 86.56 72 GLY A C 1
ATOM 585 O O . GLY A 1 72 ? 18.095 -7.833 -12.554 1.00 86.56 72 GLY A O 1
ATOM 586 N N . SER A 1 73 ? 16.068 -8.284 -11.716 1.00 87.75 73 SER A N 1
ATOM 587 C CA . SER A 1 73 ? 15.345 -7.383 -12.619 1.00 87.75 73 SER A CA 1
ATOM 588 C C . SER A 1 73 ? 14.010 -6.938 -12.026 1.00 87.75 73 SER A C 1
ATOM 590 O O . SER A 1 73 ? 12.948 -7.407 -12.434 1.00 87.75 73 SER A O 1
ATOM 592 N N . PHE A 1 74 ? 14.073 -5.981 -11.104 1.00 86.00 74 PHE A N 1
ATOM 593 C CA . PHE A 1 74 ? 12.904 -5.447 -10.406 1.00 86.00 74 PHE A CA 1
ATOM 594 C C . PHE A 1 74 ? 11.829 -4.889 -11.357 1.00 86.00 74 PHE A C 1
ATOM 596 O O . PHE A 1 74 ? 10.644 -5.145 -11.170 1.00 86.00 74 PHE A O 1
ATOM 603 N N . GLU A 1 75 ? 12.236 -4.203 -12.433 1.00 85.88 75 GLU A N 1
ATOM 604 C CA . GLU A 1 75 ? 11.323 -3.628 -13.440 1.00 85.88 75 GLU A CA 1
ATOM 605 C C . GLU A 1 75 ? 10.487 -4.681 -14.195 1.00 85.88 75 GLU A C 1
ATOM 607 O O . GLU A 1 75 ? 9.474 -4.343 -14.802 1.00 85.88 75 GLU A O 1
ATOM 612 N N . LYS A 1 76 ? 10.912 -5.952 -14.187 1.00 89.06 76 LYS A N 1
ATOM 613 C CA . LYS A 1 76 ? 10.196 -7.063 -14.837 1.00 89.06 76 LYS A CA 1
ATOM 614 C C . LYS A 1 76 ? 9.293 -7.838 -13.880 1.00 89.06 76 LYS A C 1
ATOM 616 O O . LYS A 1 76 ? 8.627 -8.773 -14.320 1.00 89.06 76 LYS A O 1
ATOM 621 N N . SER A 1 77 ? 9.288 -7.480 -12.598 1.00 92.88 77 SER A N 1
ATOM 622 C CA . SER A 1 77 ? 8.404 -8.097 -11.616 1.00 92.88 77 SER A CA 1
ATOM 623 C C . SER A 1 77 ? 6.952 -7.896 -12.026 1.00 92.88 77 SER A C 1
ATOM 625 O O . SER A 1 77 ? 6.555 -6.778 -12.354 1.00 92.88 77 SER A O 1
ATOM 627 N N . ALA A 1 78 ? 6.123 -8.933 -11.907 1.00 93.12 78 ALA A N 1
ATOM 628 C CA . ALA A 1 78 ? 4.679 -8.811 -12.121 1.00 93.12 78 ALA A CA 1
ATOM 629 C C . ALA A 1 78 ? 4.026 -7.758 -11.195 1.00 93.12 78 ALA A C 1
ATOM 631 O O . ALA A 1 78 ? 2.938 -7.259 -11.478 1.00 93.12 78 ALA A O 1
ATOM 632 N N . LEU A 1 79 ? 4.689 -7.397 -10.087 1.00 93.25 79 LEU A N 1
ATOM 633 C CA . LEU A 1 79 ? 4.243 -6.327 -9.198 1.00 93.25 79 LEU A CA 1
ATOM 634 C C . LEU A 1 79 ? 4.615 -4.925 -9.692 1.00 93.25 79 LEU A C 1
ATOM 636 O O . LEU A 1 79 ? 3.912 -3.979 -9.343 1.00 93.25 79 LEU A O 1
ATOM 640 N N . PHE A 1 80 ? 5.669 -4.773 -10.496 1.00 93.00 80 PHE A N 1
ATOM 641 C CA . PHE A 1 80 ? 6.245 -3.468 -10.855 1.00 93.00 80 PHE A CA 1
ATOM 642 C C . PHE A 1 80 ? 6.402 -3.240 -12.370 1.00 93.00 80 PHE A C 1
ATOM 644 O O . PHE A 1 80 ? 6.986 -2.239 -12.786 1.00 93.00 80 PHE A O 1
ATOM 651 N N . ASP A 1 81 ? 5.835 -4.116 -13.201 1.00 92.19 81 ASP A N 1
ATOM 652 C CA . ASP A 1 81 ? 5.889 -4.048 -14.670 1.00 92.19 81 ASP A CA 1
ATOM 653 C C . ASP A 1 81 ? 4.977 -2.972 -15.302 1.00 92.19 81 ASP A C 1
ATOM 655 O O . ASP A 1 81 ? 5.012 -2.740 -16.511 1.00 92.19 81 ASP A O 1
ATOM 659 N N . GLY A 1 82 ? 4.152 -2.287 -14.505 1.00 93.12 82 GLY A N 1
ATOM 660 C CA . GLY A 1 82 ? 3.220 -1.257 -14.974 1.00 93.12 82 GLY A CA 1
ATOM 661 C C . GLY A 1 82 ? 1.945 -1.763 -15.649 1.00 93.12 82 GLY A C 1
ATOM 662 O O . GLY A 1 82 ? 1.185 -0.948 -16.186 1.00 93.12 82 GLY A O 1
ATOM 663 N N . THR A 1 83 ? 1.685 -3.070 -15.643 1.00 94.81 83 THR A N 1
ATOM 664 C CA . THR A 1 83 ? 0.457 -3.640 -16.206 1.00 94.81 83 THR A CA 1
ATOM 665 C C . THR A 1 83 ? -0.773 -3.305 -15.357 1.00 94.81 83 THR A C 1
ATOM 667 O O . THR A 1 83 ? -0.699 -2.797 -14.243 1.00 94.81 83 THR A O 1
ATOM 670 N N . ARG A 1 84 ? -1.970 -3.604 -15.874 1.00 95.12 84 ARG A N 1
ATOM 671 C CA . ARG A 1 84 ? -3.234 -3.346 -15.158 1.00 95.12 84 ARG A CA 1
ATOM 672 C C . ARG A 1 84 ? -3.425 -4.183 -13.883 1.00 95.12 84 ARG A C 1
ATOM 674 O O . ARG A 1 84 ? -4.371 -3.923 -13.148 1.00 95.12 84 ARG A O 1
ATOM 681 N N . ILE A 1 85 ? -2.613 -5.222 -13.688 1.00 93.06 85 ILE A N 1
ATOM 682 C CA . ILE A 1 85 ? -2.657 -6.118 -12.521 1.00 93.06 85 ILE A CA 1
ATOM 683 C C . ILE A 1 85 ? -1.470 -5.901 -11.574 1.00 93.06 85 ILE A C 1
ATOM 685 O O . ILE A 1 85 ? -1.387 -6.575 -10.552 1.00 93.06 85 ILE A O 1
ATOM 689 N N . SER A 1 86 ? -0.570 -4.974 -11.906 1.00 94.12 86 SER A N 1
ATOM 690 C CA . SER A 1 86 ? 0.590 -4.644 -11.089 1.00 94.12 86 SER A CA 1
ATOM 691 C C . SER A 1 86 ? 0.238 -3.632 -9.994 1.00 94.12 86 SER A C 1
ATOM 693 O O . SER A 1 86 ? -0.847 -3.045 -9.968 1.00 94.12 86 SER A O 1
ATOM 695 N N . MET A 1 87 ? 1.195 -3.367 -9.107 1.00 93.06 87 MET A N 1
ATOM 696 C CA . MET A 1 87 ? 1.134 -2.288 -8.117 1.00 93.06 87 MET A CA 1
ATOM 697 C C . MET A 1 87 ? 1.647 -0.947 -8.671 1.00 93.06 87 MET A C 1
ATOM 699 O O . MET A 1 87 ? 1.884 -0.005 -7.918 1.00 93.06 87 MET A O 1
ATOM 703 N N . GLY A 1 88 ? 1.777 -0.828 -9.993 1.00 91.94 88 GLY A N 1
ATOM 704 C CA . GLY A 1 88 ? 2.332 0.337 -10.673 1.00 91.94 88 GLY A CA 1
ATOM 705 C C . GLY A 1 88 ? 3.566 -0.009 -11.495 1.00 91.94 88 GLY A C 1
ATOM 706 O O . GLY A 1 88 ? 3.845 -1.172 -11.786 1.00 91.94 88 GLY A O 1
ATOM 707 N N . SER A 1 89 ? 4.278 1.034 -11.897 1.00 90.31 89 SER A N 1
ATOM 708 C CA . SER A 1 89 ? 5.540 0.957 -12.623 1.00 90.31 89 SER A CA 1
ATOM 709 C C . SER A 1 89 ? 6.607 1.784 -11.922 1.00 90.31 89 SE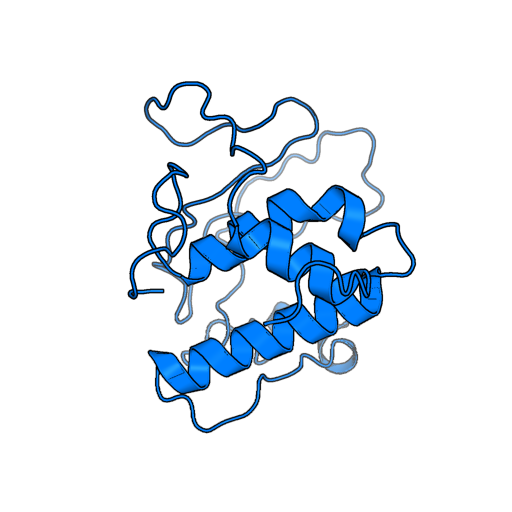R A C 1
ATOM 711 O O . SER A 1 89 ? 6.318 2.550 -11.002 1.00 90.31 89 SER A O 1
ATOM 713 N N . ASP A 1 90 ? 7.813 1.757 -12.475 1.00 89.81 90 ASP A N 1
ATOM 714 C CA . ASP A 1 90 ? 8.828 2.740 -12.127 1.00 89.81 90 ASP A CA 1
ATOM 715 C C . ASP A 1 90 ? 8.380 4.185 -12.458 1.00 89.81 90 ASP A C 1
ATOM 717 O O . ASP A 1 90 ? 7.460 4.448 -13.260 1.00 89.81 90 ASP A O 1
ATOM 721 N N . GLY A 1 91 ? 9.044 5.131 -11.804 1.00 88.69 91 GLY A N 1
ATOM 722 C CA . GLY A 1 91 ? 8.813 6.555 -11.898 1.00 88.69 91 GLY A CA 1
ATOM 723 C C . GLY A 1 91 ? 9.308 7.179 -13.201 1.00 88.69 91 GLY A C 1
ATOM 724 O O . GLY A 1 91 ? 10.097 6.624 -13.978 1.00 88.69 91 GLY A O 1
ATOM 725 N N . ALA A 1 92 ? 8.856 8.404 -13.446 1.00 87.69 92 ALA A N 1
ATOM 726 C CA . ALA A 1 92 ? 9.376 9.231 -14.519 1.00 87.69 92 ALA A CA 1
ATOM 727 C C . ALA A 1 92 ? 10.883 9.459 -14.326 1.00 87.69 92 ALA A C 1
ATOM 729 O O . ALA A 1 92 ? 11.387 9.544 -13.199 1.00 87.69 92 ALA A O 1
ATOM 730 N N . LYS A 1 93 ? 11.608 9.561 -15.443 1.00 85.25 93 LYS A N 1
ATOM 731 C CA . LYS A 1 93 ? 13.035 9.870 -15.417 1.00 85.25 93 LYS A CA 1
ATOM 732 C C . LYS A 1 93 ? 13.227 11.260 -14.817 1.00 85.25 93 LYS A C 1
ATOM 734 O O . LYS A 1 93 ? 12.608 12.222 -15.267 1.00 85.25 93 LYS A O 1
ATOM 739 N N . VAL A 1 94 ? 14.090 11.349 -13.816 1.00 81.44 94 VAL A N 1
ATOM 740 C CA . VAL A 1 94 ? 14.456 12.598 -13.149 1.00 81.44 94 VAL A CA 1
ATOM 741 C C . VAL A 1 94 ? 15.974 12.681 -13.079 1.00 81.44 94 VAL A C 1
ATOM 743 O O . VAL A 1 94 ? 16.653 11.664 -12.953 1.00 81.44 94 VAL A O 1
ATOM 746 N N . ASN A 1 95 ? 16.514 13.891 -13.193 1.00 79.25 95 ASN A N 1
ATOM 747 C CA . ASN A 1 95 ? 17.947 14.114 -13.048 1.00 79.25 95 ASN A CA 1
ATOM 748 C C . ASN A 1 95 ? 18.283 14.101 -11.552 1.00 79.25 95 ASN A C 1
ATOM 750 O O . ASN A 1 95 ? 18.179 15.127 -10.883 1.00 79.25 95 ASN A O 1
ATOM 754 N N . ILE A 1 96 ? 18.625 12.925 -11.022 1.00 68.00 96 ILE A N 1
ATOM 755 C CA . ILE A 1 96 ? 19.014 12.763 -9.619 1.00 68.00 96 ILE A CA 1
ATOM 756 C C . ILE A 1 96 ? 20.499 13.082 -9.491 1.00 68.00 96 ILE A C 1
ATOM 758 O O . ILE A 1 96 ? 21.353 12.301 -9.906 1.00 68.00 96 ILE A O 1
ATOM 762 N N . THR A 1 97 ? 20.820 14.220 -8.884 1.00 62.94 97 THR A N 1
ATOM 763 C CA . THR A 1 97 ? 22.159 14.453 -8.343 1.00 62.94 97 THR A CA 1
ATOM 764 C C . THR A 1 97 ? 22.192 13.888 -6.930 1.00 62.94 97 THR A C 1
ATOM 766 O O . THR A 1 97 ? 21.624 14.475 -6.011 1.00 62.94 97 THR A O 1
ATOM 769 N N . ALA A 1 98 ? 22.815 12.726 -6.760 1.00 61.03 98 ALA A N 1
ATOM 770 C CA . ALA A 1 98 ? 23.082 12.149 -5.451 1.00 61.03 98 ALA A CA 1
ATOM 771 C C . ALA A 1 98 ? 23.945 13.123 -4.622 1.00 61.03 98 ALA A C 1
ATOM 773 O O . ALA A 1 98 ? 25.124 13.301 -4.916 1.00 61.03 98 ALA A O 1
ATOM 774 N N . SER A 1 99 ? 23.377 13.784 -3.609 1.00 53.97 99 SER A N 1
ATOM 775 C CA . SER A 1 99 ? 24.136 14.603 -2.655 1.00 53.97 99 SER A CA 1
ATOM 776 C C . SER A 1 99 ? 23.736 14.260 -1.219 1.00 53.97 99 SER A C 1
ATOM 778 O O . SER A 1 99 ? 22.578 14.368 -0.825 1.00 53.97 99 SER A O 1
ATOM 780 N N . GLY A 1 100 ? 24.697 13.754 -0.441 1.00 54.94 100 GLY A N 1
ATOM 781 C CA . GLY A 1 100 ? 24.466 13.310 0.932 1.00 54.94 100 GLY A CA 1
ATOM 782 C C . GLY A 1 100 ? 25.542 12.337 1.439 1.00 54.94 100 GLY A C 1
ATOM 783 O O . GLY A 1 100 ? 26.071 11.553 0.657 1.00 54.94 100 GLY A O 1
ATOM 784 N N . PRO A 1 101 ? 25.876 12.349 2.740 1.00 52.19 101 PRO A N 1
ATOM 785 C CA . PRO A 1 101 ? 26.982 11.569 3.311 1.00 52.19 101 PRO A CA 1
ATOM 786 C C . PRO A 1 101 ? 26.706 10.054 3.471 1.00 52.19 101 PRO A C 1
ATOM 788 O O . PRO A 1 101 ? 27.423 9.389 4.209 1.00 52.19 101 PRO A O 1
ATOM 791 N N . GLN A 1 102 ? 25.678 9.491 2.818 1.00 56.56 102 GLN A N 1
ATOM 792 C CA . GLN A 1 102 ? 25.164 8.132 3.088 1.00 56.56 102 GLN A CA 1
ATOM 793 C C . GLN A 1 102 ? 25.050 7.205 1.855 1.00 56.56 102 GLN A C 1
ATOM 795 O O . GLN A 1 102 ? 24.333 6.208 1.899 1.00 56.56 102 GLN A O 1
ATOM 800 N N . PHE A 1 103 ? 25.735 7.486 0.741 1.00 54.91 103 PHE A N 1
ATOM 801 C CA . PHE A 1 103 ? 25.601 6.694 -0.497 1.00 54.91 103 PHE A CA 1
ATOM 802 C C . PHE A 1 103 ? 26.338 5.342 -0.462 1.00 54.91 103 PHE A C 1
ATOM 804 O O . PHE A 1 103 ? 27.342 5.157 -1.142 1.00 54.91 103 PHE A O 1
ATOM 811 N N . PHE A 1 104 ? 25.820 4.375 0.301 1.00 62.19 104 PHE A N 1
ATOM 812 C CA . PHE A 1 104 ? 26.164 2.954 0.121 1.00 62.19 104 PHE A CA 1
ATOM 813 C C . PHE A 1 104 ? 25.271 2.262 -0.929 1.00 62.19 104 PHE A C 1
ATOM 815 O O . PHE A 1 104 ? 25.615 1.197 -1.428 1.00 62.19 104 PHE A O 1
ATOM 822 N N . MET A 1 105 ? 24.143 2.874 -1.305 1.00 69.12 105 MET A N 1
ATOM 823 C CA . MET A 1 105 ? 23.200 2.325 -2.285 1.00 69.12 105 MET A CA 1
ATOM 824 C C . MET A 1 105 ? 23.204 3.160 -3.574 1.00 69.12 105 MET A C 1
ATOM 826 O O . MET A 1 105 ? 23.217 4.393 -3.490 1.00 69.12 105 MET A O 1
ATOM 830 N N . PRO A 1 106 ? 23.172 2.531 -4.765 1.00 72.62 106 PRO A N 1
ATOM 831 C CA . PRO A 1 106 ? 23.046 3.256 -6.023 1.00 72.62 106 PRO A CA 1
ATOM 832 C C . PRO A 1 106 ? 21.712 4.009 -6.071 1.00 72.62 106 PRO A C 1
ATOM 834 O O . PRO A 1 106 ? 20.660 3.449 -5.758 1.00 72.62 106 PRO A O 1
ATOM 837 N N . VAL A 1 107 ? 21.743 5.280 -6.484 1.00 70.56 107 VAL A N 1
ATOM 838 C CA . VAL A 1 107 ? 20.514 5.995 -6.850 1.00 70.56 107 VAL A CA 1
ATOM 839 C C . VAL A 1 107 ? 19.934 5.327 -8.090 1.00 70.56 107 VAL A C 1
ATOM 841 O O . VAL A 1 107 ? 20.646 5.129 -9.074 1.00 70.56 107 VAL A O 1
ATOM 844 N N . GLY A 1 108 ? 18.666 4.922 -8.028 1.00 72.69 108 GLY A N 1
ATOM 845 C CA . GLY A 1 108 ? 17.983 4.309 -9.164 1.00 72.69 108 GLY A CA 1
ATOM 846 C C . GLY A 1 108 ? 18.045 5.185 -10.421 1.00 72.69 108 GLY A C 1
ATOM 847 O O . GLY A 1 108 ? 18.297 6.390 -10.367 1.00 72.69 108 GLY A O 1
ATOM 848 N N . SER A 1 109 ? 17.787 4.582 -11.581 1.00 68.62 109 SER A N 1
ATOM 849 C CA . SER A 1 109 ? 17.792 5.271 -12.883 1.00 68.62 109 SER A CA 1
ATOM 850 C C . SER A 1 109 ? 16.642 6.288 -13.045 1.00 68.62 109 SER A C 1
ATOM 852 O O . SER A 1 109 ? 16.623 7.076 -13.999 1.00 68.62 109 SER A O 1
ATOM 854 N N . ARG A 1 110 ? 15.674 6.256 -12.119 1.00 81.00 110 ARG A N 1
ATOM 855 C CA . ARG A 1 110 ? 14.400 6.986 -12.089 1.00 81.00 110 ARG A CA 1
ATOM 856 C C . ARG A 1 110 ? 14.060 7.406 -10.652 1.00 81.00 110 ARG A C 1
ATOM 858 O O . ARG A 1 110 ? 14.777 7.077 -9.713 1.00 81.00 110 ARG A O 1
ATOM 865 N N . GLY A 1 111 ? 12.978 8.172 -10.491 1.00 78.94 111 GLY A N 1
ATOM 866 C CA . GLY A 1 111 ? 12.532 8.662 -9.176 1.00 78.94 111 GLY A CA 1
ATOM 867 C C . GLY A 1 111 ? 11.383 9.677 -9.188 1.00 78.94 111 GLY A C 1
ATOM 868 O O . GLY A 1 111 ? 11.030 10.212 -8.142 1.00 78.94 111 GLY A O 1
ATOM 869 N N . GLY A 1 112 ? 10.819 9.992 -10.360 1.00 84.38 112 GLY A N 1
ATOM 870 C CA . GLY A 1 112 ? 9.630 10.834 -10.480 1.00 84.38 112 GLY A CA 1
ATOM 871 C C . GLY A 1 112 ? 8.326 10.074 -10.216 1.00 84.38 112 GLY A C 1
ATOM 872 O O . GLY A 1 112 ? 8.321 8.960 -9.703 1.00 84.38 112 GLY A O 1
ATOM 873 N N . LEU A 1 113 ? 7.199 10.669 -10.615 1.00 86.88 113 LEU A N 1
ATOM 874 C CA . LEU A 1 113 ? 5.869 10.060 -10.480 1.00 86.88 113 LEU A CA 1
ATOM 875 C C . LEU A 1 113 ? 5.760 8.733 -11.243 1.00 86.88 113 LEU A C 1
ATOM 877 O O . LEU A 1 113 ? 6.307 8.614 -12.341 1.00 86.88 113 LEU A O 1
ATOM 881 N N . VAL A 1 114 ? 5.003 7.778 -10.696 1.00 90.00 114 VAL A N 1
ATOM 882 C CA . VAL A 1 114 ? 4.675 6.500 -11.351 1.00 90.00 114 VAL A CA 1
ATOM 883 C C . VAL A 1 114 ? 4.076 6.756 -12.737 1.00 90.00 114 VAL A C 1
ATOM 885 O O . VAL A 1 114 ? 3.199 7.604 -12.905 1.00 90.00 114 VAL A O 1
ATOM 888 N N . THR A 1 115 ? 4.559 6.038 -13.752 1.00 89.62 115 THR A N 1
ATOM 889 C CA . THR A 1 115 ? 4.209 6.319 -15.156 1.00 89.62 115 THR A CA 1
ATOM 890 C C . THR A 1 115 ? 3.042 5.481 -15.688 1.00 89.62 115 THR A C 1
ATOM 892 O O . THR A 1 115 ? 2.266 5.985 -16.512 1.00 89.62 115 THR A O 1
ATOM 895 N N . HIS A 1 116 ? 2.883 4.246 -15.196 1.00 92.69 116 HIS A N 1
ATOM 896 C CA . HIS A 1 116 ? 1.890 3.259 -15.638 1.00 92.69 116 HIS A CA 1
ATOM 897 C C . HIS A 1 116 ? 1.304 2.456 -14.459 1.00 92.69 116 HIS 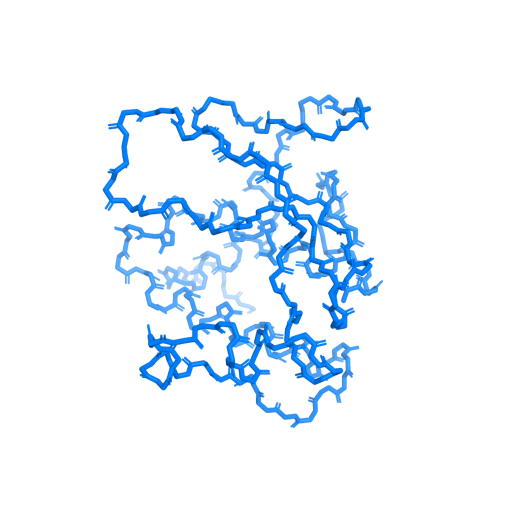A C 1
ATOM 899 O O . HIS A 1 116 ? 1.787 2.525 -13.331 1.00 92.69 116 HIS A O 1
ATOM 905 N N . GLY A 1 117 ? 0.249 1.688 -14.735 1.00 93.75 117 GLY A N 1
ATOM 906 C CA . GLY A 1 117 ? -0.432 0.832 -13.763 1.00 93.75 117 GLY A CA 1
ATOM 907 C C . GLY A 1 117 ? -1.574 1.513 -12.988 1.00 93.75 117 GLY A C 1
ATOM 908 O O . GLY A 1 117 ? -1.858 2.701 -13.188 1.00 93.75 117 GLY A O 1
ATOM 909 N N . PRO A 1 118 ? -2.257 0.764 -12.102 1.00 94.31 118 PRO A N 1
ATOM 910 C CA . PRO A 1 118 ? -3.506 1.193 -11.460 1.00 94.31 118 PRO A CA 1
ATOM 911 C C . PRO A 1 118 ? -3.354 2.417 -10.551 1.00 94.31 118 PRO A C 1
ATOM 913 O O . PRO A 1 118 ? -4.291 3.195 -10.387 1.00 94.31 118 PRO A O 1
ATOM 916 N N . PHE A 1 119 ? -2.159 2.613 -9.991 1.00 92.81 119 PHE A N 1
ATOM 917 C CA . PHE A 1 119 ? -1.869 3.673 -9.025 1.00 92.81 119 PHE A CA 1
ATOM 918 C C . PHE A 1 119 ? -1.232 4.925 -9.646 1.00 92.81 119 PHE A C 1
ATOM 920 O O . PHE A 1 119 ? -0.854 5.837 -8.920 1.00 92.81 119 PHE A O 1
ATOM 927 N N . LYS A 1 120 ? -1.153 5.036 -10.980 1.00 90.81 120 LYS A N 1
ATOM 928 C CA . LYS A 1 120 ? -0.592 6.219 -11.664 1.00 90.81 120 LYS A CA 1
ATOM 929 C C . LYS A 1 120 ? -1.231 7.545 -11.221 1.00 90.81 120 LYS A C 1
ATOM 931 O O . LYS A 1 120 ? -0.539 8.545 -11.069 1.00 90.81 120 LYS A O 1
ATOM 936 N N . ASN A 1 121 ? -2.551 7.548 -11.033 1.00 89.31 121 ASN A N 1
ATOM 937 C CA . ASN A 1 121 ? -3.323 8.732 -10.635 1.00 89.31 121 ASN A CA 1
ATOM 938 C C . ASN A 1 121 ? -3.612 8.768 -9.126 1.00 89.31 121 ASN A C 1
ATOM 940 O O . ASN A 1 121 ? -4.482 9.516 -8.679 1.00 89.31 121 ASN A O 1
ATOM 944 N N . TYR A 1 122 ? -2.935 7.930 -8.342 1.00 88.81 122 TYR A N 1
ATOM 945 C CA . TYR A 1 122 ? -3.074 7.939 -6.897 1.00 88.81 122 TYR A CA 1
ATOM 946 C C . TYR A 1 122 ? -2.309 9.125 -6.299 1.00 88.81 122 TYR A C 1
ATOM 948 O O . TYR A 1 122 ? -1.131 9.332 -6.589 1.00 88.81 122 TYR A O 1
ATOM 956 N N . THR A 1 123 ? -2.975 9.892 -5.438 1.00 87.25 123 THR A N 1
ATOM 957 C CA . THR A 1 123 ? -2.360 11.013 -4.721 1.00 87.25 123 THR A CA 1
ATOM 958 C C . THR A 1 123 ? -2.000 10.584 -3.310 1.00 87.25 123 THR A C 1
ATOM 960 O O . THR A 1 123 ? -2.873 10.229 -2.520 1.00 87.25 123 THR A O 1
ATOM 963 N N . VAL A 1 124 ? -0.715 10.678 -2.977 1.00 85.69 124 VAL A N 1
ATOM 964 C CA . VAL A 1 124 ? -0.219 10.470 -1.615 1.00 85.69 124 VAL A CA 1
ATOM 965 C C . VAL A 1 124 ? -0.599 11.681 -0.757 1.00 85.69 124 VAL A C 1
ATOM 967 O O . VAL A 1 124 ? -0.151 12.794 -1.025 1.00 85.69 124 VAL A O 1
ATOM 970 N N . ASN A 1 125 ? -1.437 11.470 0.263 1.00 82.81 125 ASN A N 1
ATOM 971 C CA . ASN A 1 125 ? -1.947 12.544 1.129 1.00 82.81 125 ASN A CA 1
ATOM 972 C C . ASN A 1 125 ? -1.130 12.742 2.422 1.00 82.81 125 ASN A C 1
ATOM 974 O O . ASN A 1 125 ? -1.356 13.708 3.147 1.00 82.81 125 ASN A O 1
ATOM 978 N N . SER A 1 126 ? -0.195 11.839 2.723 1.00 75.12 126 SER A N 1
ATOM 979 C CA . SER A 1 126 ? 0.637 11.850 3.933 1.00 75.12 126 SER A CA 1
ATOM 980 C C . SER A 1 126 ? 2.104 11.705 3.531 1.00 75.12 126 SER A C 1
ATOM 982 O O . SER A 1 126 ? 2.438 10.802 2.773 1.00 75.12 126 SER A O 1
ATOM 984 N N . GLY A 1 127 ? 2.992 12.589 3.981 1.00 66.31 127 GLY A N 1
ATOM 985 C CA . GLY A 1 127 ? 4.382 12.622 3.496 1.00 66.31 127 GLY A CA 1
ATOM 986 C C . GLY A 1 127 ? 4.953 14.041 3.400 1.00 66.31 127 GLY A C 1
ATOM 987 O O . GLY A 1 127 ? 4.173 14.987 3.274 1.00 66.31 127 GLY A O 1
ATOM 988 N N . PRO A 1 128 ? 6.290 14.224 3.343 1.00 60.94 128 PRO A N 1
ATOM 989 C CA . PRO A 1 128 ? 7.379 13.309 3.715 1.00 60.94 128 PRO A CA 1
ATOM 990 C C . PRO A 1 128 ? 7.863 13.505 5.172 1.00 60.94 128 PRO A C 1
ATOM 992 O O . PRO A 1 128 ? 7.734 14.590 5.737 1.00 60.94 128 PRO A O 1
ATOM 995 N N . ASN A 1 129 ? 8.487 12.468 5.747 1.00 56.25 129 ASN A N 1
ATOM 996 C CA . ASN A 1 129 ? 9.099 12.484 7.084 1.00 56.25 129 ASN A CA 1
ATOM 997 C C . ASN A 1 129 ? 10.627 12.565 6.973 1.00 56.25 129 ASN A C 1
ATOM 999 O O . ASN A 1 129 ? 11.307 11.542 6.950 1.00 56.25 129 ASN A O 1
ATOM 1003 N N . THR A 1 130 ? 11.192 13.764 6.859 1.00 47.38 130 THR A N 1
ATOM 1004 C CA . THR A 1 130 ? 12.652 13.943 6.877 1.00 47.38 130 THR A CA 1
ATOM 1005 C C . THR A 1 130 ? 13.149 14.182 8.303 1.00 47.38 130 THR A C 1
ATOM 1007 O O . THR A 1 130 ? 12.501 14.887 9.067 1.00 47.38 130 THR A O 1
ATOM 1010 N N . ALA A 1 131 ? 14.328 13.650 8.661 1.00 41.38 131 ALA A N 1
ATOM 1011 C CA . ALA A 1 131 ? 14.965 13.840 9.979 1.00 41.38 131 ALA A CA 1
ATOM 1012 C C . ALA A 1 131 ? 15.159 15.322 10.377 1.00 41.38 131 ALA A C 1
ATOM 1014 O O . ALA A 1 131 ? 15.322 15.639 11.552 1.00 41.38 131 ALA A O 1
ATOM 1015 N N . ALA A 1 132 ? 15.086 16.239 9.411 1.00 38.53 132 ALA A N 1
ATOM 1016 C CA . ALA A 1 132 ? 14.825 17.650 9.647 1.00 38.53 132 ALA A CA 1
ATOM 1017 C C . ALA A 1 132 ? 13.318 17.922 9.486 1.00 38.53 132 ALA A C 1
ATOM 1019 O O . ALA A 1 132 ? 12.829 18.094 8.369 1.00 38.53 132 ALA A O 1
ATOM 1020 N N . GLY A 1 133 ? 12.597 17.965 10.607 1.00 39.53 133 GLY A N 1
ATOM 1021 C CA . GLY A 1 133 ? 11.225 18.470 10.669 1.00 39.53 133 GLY A CA 1
ATOM 1022 C C . GLY A 1 133 ? 10.135 17.398 10.674 1.00 39.53 133 GLY A C 1
ATOM 1023 O O . GLY A 1 133 ? 9.972 16.619 9.739 1.00 39.53 133 GLY A O 1
ATOM 1024 N N . ARG A 1 134 ? 9.328 17.429 11.740 1.00 47.22 134 ARG A N 1
ATOM 1025 C CA . ARG A 1 134 ? 7.970 16.880 11.802 1.00 47.22 134 ARG A CA 1
ATOM 1026 C C . ARG A 1 134 ? 7.153 17.521 10.663 1.00 47.22 134 ARG A C 1
ATOM 1028 O O . ARG A 1 134 ? 6.641 18.613 10.861 1.00 47.22 134 ARG A O 1
ATOM 1035 N N . TRP A 1 135 ? 7.090 16.848 9.504 1.00 39.88 135 TRP A N 1
ATOM 1036 C CA . TRP A 1 135 ? 6.551 17.315 8.204 1.00 39.88 135 TRP A CA 1
ATOM 1037 C C . TRP A 1 135 ? 7.273 18.563 7.638 1.00 39.88 135 TRP A C 1
ATOM 1039 O O . TRP A 1 135 ? 7.487 19.520 8.382 1.00 39.88 135 TRP A O 1
ATOM 1049 N N . PRO A 1 136 ? 7.675 18.622 6.338 1.00 46.84 136 PRO A N 1
ATOM 1050 C CA . PRO A 1 136 ? 6.793 19.269 5.339 1.00 46.84 136 PRO A CA 1
ATOM 1051 C C . PRO A 1 136 ? 7.048 18.961 3.830 1.00 46.84 136 PRO A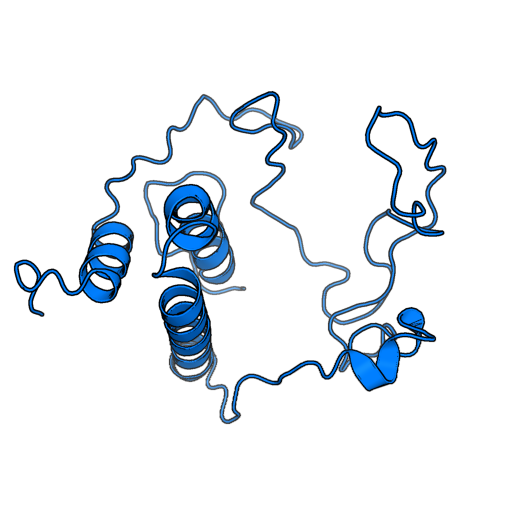 C 1
ATOM 1053 O O . PRO A 1 136 ? 8.181 18.757 3.392 1.00 46.84 136 PRO A O 1
ATOM 1056 N N . ARG A 1 137 ? 5.994 19.088 2.998 1.00 41.62 137 ARG A N 1
ATOM 1057 C CA . ARG A 1 137 ? 5.887 19.949 1.779 1.00 41.62 137 ARG A CA 1
ATOM 1058 C C . ARG A 1 137 ? 4.803 19.445 0.808 1.00 41.62 137 ARG A C 1
ATOM 1060 O O . ARG A 1 137 ? 5.097 18.890 -0.247 1.00 41.62 137 ARG A O 1
ATOM 1067 N N . THR A 1 138 ? 3.545 19.763 1.090 1.00 37.66 138 THR A N 1
ATOM 1068 C CA . THR A 1 138 ? 2.572 20.039 0.022 1.00 37.66 138 THR A CA 1
ATOM 1069 C C . THR A 1 138 ? 2.495 21.546 -0.195 1.00 37.66 138 THR A C 1
ATOM 1071 O O . THR A 1 138 ? 2.642 22.336 0.739 1.00 37.66 138 THR A O 1
ATOM 1074 N N . ARG A 1 139 ? 2.305 21.967 -1.450 1.00 38.09 139 ARG A N 1
ATOM 1075 C CA . ARG A 1 139 ? 1.949 23.353 -1.776 1.00 38.09 139 ARG A CA 1
ATOM 1076 C C . ARG A 1 139 ? 0.682 23.723 -0.999 1.00 38.09 139 ARG A C 1
ATOM 1078 O O . ARG A 1 139 ? -0.353 23.111 -1.229 1.00 38.09 139 ARG A O 1
ATOM 1085 N N . GLY A 1 140 ? 0.784 24.737 -0.142 1.00 32.47 140 GLY A N 1
ATOM 1086 C CA . GLY A 1 140 ? -0.350 25.359 0.541 1.00 32.47 140 GLY A CA 1
ATOM 1087 C C . GLY A 1 140 ? -0.552 24.869 1.973 1.00 32.47 140 GLY A C 1
ATOM 1088 O O . GLY A 1 140 ? -1.041 23.770 2.190 1.00 32.47 140 GLY A O 1
ATOM 1089 N N . VAL A 1 141 ? -0.153 25.730 2.913 1.00 37.53 141 VAL A N 1
ATOM 1090 C CA . VAL A 1 141 ? -0.720 25.965 4.253 1.00 37.53 141 VAL A CA 1
ATOM 1091 C C . VAL A 1 141 ? -1.446 24.782 4.904 1.00 37.53 141 VAL A C 1
ATOM 1093 O O . VAL A 1 141 ? -2.594 24.518 4.572 1.00 37.53 141 VAL A O 1
ATOM 1096 N N . CYS A 1 142 ? -0.847 24.200 5.943 1.00 34.25 142 CYS A N 1
ATOM 1097 C CA . CYS A 1 142 ? -1.579 23.795 7.145 1.00 34.25 142 CYS A CA 1
ATOM 1098 C C . CYS A 1 142 ? -0.659 23.969 8.359 1.00 34.25 142 CYS A C 1
ATOM 1100 O O . CYS A 1 142 ? 0.476 23.500 8.365 1.00 34.25 142 CYS A O 1
ATOM 1102 N N . SER A 1 143 ? -1.166 24.721 9.334 1.00 31.69 143 SER A N 1
ATOM 1103 C CA . SER A 1 143 ? -0.613 24.952 10.671 1.00 31.69 143 SER A CA 1
ATOM 1104 C C . SER A 1 143 ? -0.193 23.643 11.349 1.00 31.69 143 SER A C 1
ATOM 1106 O O . SER A 1 143 ? -0.769 22.593 11.055 1.00 31.69 143 SER A O 1
ATOM 1108 N N . GLU A 1 144 ? 0.810 23.728 12.235 1.00 35.56 144 GLU A N 1
ATOM 1109 C CA . GLU A 1 144 ? 1.267 22.658 13.129 1.00 35.56 144 GLU A CA 1
ATOM 1110 C C . GLU A 1 144 ? 0.087 21.872 13.702 1.00 35.56 144 GLU A C 1
ATOM 1112 O O . GLU A 1 144 ? -0.527 22.239 14.699 1.00 35.56 144 GLU A O 1
ATOM 1117 N N . THR A 1 145 ? -0.237 20.760 13.063 1.00 39.75 145 THR A N 1
ATOM 1118 C CA . THR A 1 145 ? -1.182 19.798 13.599 1.00 39.75 145 THR A CA 1
ATOM 1119 C C . THR A 1 145 ? -0.327 18.718 14.215 1.00 39.75 145 THR A C 1
ATOM 1121 O O . THR A 1 145 ? 0.198 17.819 13.556 1.00 39.75 145 THR A O 1
ATOM 1124 N N . SER A 1 146 ? -0.112 18.862 15.520 1.00 41.91 146 SER A N 1
ATOM 1125 C CA . SER A 1 146 ? 0.198 17.720 16.357 1.00 41.91 146 SER A CA 1
ATOM 1126 C C . SER A 1 146 ? -0.832 16.644 16.019 1.00 41.91 146 SER A C 1
ATOM 1128 O O . SER A 1 146 ? -2.026 16.862 16.181 1.00 41.91 146 SER A O 1
ATOM 1130 N N . ILE A 1 147 ? -0.389 15.494 15.504 1.00 46.75 147 ILE A N 1
ATOM 1131 C CA . ILE A 1 147 ? -1.198 14.283 15.620 1.00 46.75 147 ILE A CA 1
ATOM 1132 C C . ILE A 1 147 ? -1.271 14.070 17.129 1.00 46.75 147 ILE A C 1
ATOM 1134 O O . ILE A 1 147 ? -0.225 13.780 17.727 1.00 46.75 147 ILE A O 1
ATOM 1138 N N . PRO A 1 148 ? -2.419 14.308 17.783 1.00 46.03 148 PRO A N 1
ATOM 1139 C CA . PRO A 1 148 ? -2.510 13.983 19.185 1.00 46.03 148 PRO A CA 1
ATOM 1140 C C . PRO A 1 148 ? -2.342 12.467 19.229 1.00 46.03 148 PRO A C 1
ATOM 1142 O O . PRO A 1 148 ? -3.053 11.744 18.529 1.00 46.03 148 PRO A O 1
ATOM 1145 N N . GLY A 1 149 ? -1.390 11.972 20.014 1.00 49.06 149 GLY A N 1
ATOM 1146 C CA . GLY A 1 149 ? -1.248 10.541 20.286 1.00 49.06 149 GLY A CA 1
ATOM 1147 C C . GLY A 1 149 ? -2.416 9.979 21.103 1.00 49.06 149 GLY A C 1
ATOM 1148 O O . GLY A 1 149 ? -2.177 9.138 21.948 1.00 49.06 149 GLY A O 1
ATOM 1149 N N . SER A 1 150 ? -3.639 10.481 20.898 1.00 55.00 150 SER A N 1
ATOM 1150 C CA . SER A 1 150 ? -4.829 10.249 21.716 1.00 55.00 150 SER A CA 1
ATOM 1151 C C . SER A 1 150 ? -6.025 9.769 20.887 1.00 55.00 150 SER A C 1
ATOM 1153 O O . SER A 1 150 ? -7.174 10.040 21.242 1.00 55.00 150 SER A O 1
ATOM 1155 N N . SER A 1 151 ? -5.792 9.133 19.732 1.00 63.25 151 SER A N 1
ATOM 1156 C CA . SER A 1 151 ? -6.877 8.388 19.092 1.00 63.25 151 SER A CA 1
ATOM 1157 C C . SER A 1 151 ? -7.087 7.101 19.894 1.00 63.25 151 SER A C 1
ATOM 1159 O O . SER A 1 151 ? -6.139 6.312 19.977 1.00 63.25 151 SER A O 1
ATOM 1161 N N . PRO A 1 152 ? -8.286 6.858 20.456 1.00 70.69 152 PRO A N 1
ATOM 1162 C CA . PRO A 1 152 ? -8.560 5.646 21.226 1.00 70.69 152 PRO A CA 1
ATOM 1163 C C . PRO A 1 152 ? -8.298 4.377 20.404 1.00 70.69 152 PRO A C 1
ATOM 1165 O O . PRO A 1 152 ? -7.860 3.375 20.957 1.00 70.69 152 PRO A O 1
ATOM 1168 N N . ASP A 1 153 ? -8.457 4.432 19.079 1.00 71.38 153 ASP A N 1
ATOM 1169 C CA . ASP A 1 153 ? -8.165 3.305 18.187 1.00 71.38 153 ASP A CA 1
ATOM 1170 C C . ASP A 1 153 ? -6.661 2.997 18.085 1.00 71.38 153 ASP A C 1
ATOM 1172 O O . ASP A 1 153 ? -6.266 1.833 18.014 1.00 71.38 153 ASP A O 1
ATOM 1176 N N . ILE A 1 154 ? -5.808 4.030 18.094 1.00 72.12 154 ILE A N 1
ATOM 1177 C CA . ILE A 1 154 ? -4.344 3.869 18.045 1.00 72.12 154 ILE A CA 1
ATOM 1178 C C . ILE A 1 154 ? -3.848 3.307 19.377 1.00 72.12 154 ILE A C 1
ATOM 1180 O O . ILE A 1 154 ? -3.049 2.368 19.398 1.00 72.12 154 ILE A O 1
ATOM 1184 N N . GLU A 1 155 ? -4.350 3.852 20.486 1.00 72.88 155 GLU A N 1
ATOM 1185 C CA . GLU A 1 155 ? -4.025 3.372 21.828 1.00 72.88 155 GLU A CA 1
ATOM 1186 C C . GLU A 1 155 ? -4.492 1.929 22.034 1.00 72.88 155 GLU A C 1
ATOM 1188 O O . GLU A 1 155 ? -3.733 1.111 22.550 1.00 72.88 155 GLU A O 1
ATOM 1193 N N . LEU A 1 156 ? -5.695 1.581 21.565 1.00 73.25 156 LEU A N 1
ATOM 1194 C CA . LEU A 1 156 ? -6.226 0.221 21.630 1.00 73.25 156 LEU A CA 1
ATOM 1195 C C . LEU A 1 156 ? -5.391 -0.758 20.794 1.00 73.25 156 LEU A C 1
ATOM 1197 O O . LEU A 1 156 ? -5.084 -1.860 21.252 1.00 73.25 156 LEU A O 1
ATOM 1201 N N . PHE A 1 157 ? -4.984 -0.368 19.583 1.00 75.44 157 PHE A N 1
ATOM 1202 C CA . PHE A 1 157 ? -4.105 -1.187 18.747 1.00 75.44 157 PHE A CA 1
ATOM 1203 C C . PHE A 1 157 ? -2.757 -1.443 19.438 1.00 75.44 157 PHE A C 1
ATOM 1205 O O . PHE A 1 157 ? -2.284 -2.580 19.495 1.00 75.44 157 PHE A O 1
ATOM 1212 N N . GLN A 1 158 ? -2.169 -0.406 20.039 1.00 74.25 158 GLN A N 1
ATOM 1213 C CA . GLN A 1 158 ? -0.929 -0.525 20.800 1.00 74.25 158 GLN A CA 1
ATOM 1214 C C . GLN A 1 158 ? -1.102 -1.371 22.074 1.00 74.25 158 GLN A C 1
ATOM 1216 O O . GLN A 1 158 ? -0.242 -2.200 22.377 1.00 74.25 158 GLN A O 1
ATOM 1221 N N . ALA A 1 159 ? -2.208 -1.210 22.802 1.00 71.38 159 ALA A N 1
ATOM 1222 C CA . ALA A 1 159 ? -2.505 -1.969 24.013 1.00 71.38 159 ALA A CA 1
ATOM 1223 C C . ALA A 1 159 ? -2.664 -3.469 23.728 1.00 71.38 159 ALA A C 1
ATOM 1225 O O . ALA A 1 159 ? -2.079 -4.289 24.441 1.00 71.38 159 ALA A O 1
ATOM 1226 N N . ASN A 1 160 ? -3.377 -3.824 22.653 1.00 73.25 160 ASN A N 1
ATOM 1227 C CA . ASN A 1 160 ? -3.524 -5.209 22.201 1.00 73.25 160 ASN A CA 1
ATOM 1228 C C . ASN A 1 160 ? -2.171 -5.844 21.857 1.00 73.25 160 ASN A C 1
ATOM 1230 O O . ASN A 1 160 ? -1.906 -6.985 22.229 1.00 73.25 160 ASN A O 1
ATOM 1234 N N . LEU A 1 161 ? -1.281 -5.093 21.205 1.00 73.75 161 LEU A N 1
ATOM 1235 C CA . LEU A 1 161 ? 0.063 -5.572 20.876 1.00 73.75 161 LEU A CA 1
ATOM 1236 C C . LEU A 1 161 ? 0.965 -5.762 22.094 1.00 73.75 161 LEU A C 1
ATOM 1238 O O . LEU A 1 161 ? 1.808 -6.656 22.102 1.00 73.75 161 LEU A O 1
ATOM 1242 N N . GLN A 1 162 ? 0.804 -4.923 23.113 1.00 72.69 162 GLN A N 1
ATOM 1243 C CA . GLN A 1 162 ? 1.585 -4.994 24.347 1.00 72.69 162 GLN A CA 1
ATOM 1244 C C . GLN A 1 162 ? 0.996 -5.977 25.371 1.00 72.69 162 GLN A C 1
ATOM 1246 O O . GLN A 1 162 ? 1.543 -6.110 26.464 1.00 72.69 162 GLN A O 1
ATOM 1251 N N . GLY A 1 163 ? -0.110 -6.660 25.045 1.00 65.50 163 GLY A N 1
ATOM 1252 C CA . GLY A 1 163 ? -0.799 -7.560 25.972 1.00 65.50 163 GLY A CA 1
ATOM 1253 C C . GLY A 1 163 ? -1.356 -6.836 27.202 1.00 65.50 163 GLY A C 1
ATOM 1254 O O . GLY A 1 163 ? -1.439 -7.416 28.283 1.00 65.50 163 GLY A O 1
ATOM 1255 N N . ASN A 1 164 ? -1.697 -5.550 27.076 1.00 66.25 164 ASN A N 1
ATOM 1256 C CA . ASN A 1 164 ? -2.219 -4.758 28.183 1.00 66.25 164 ASN A CA 1
ATOM 1257 C C . ASN A 1 164 ? -3.729 -4.992 28.346 1.00 66.25 164 ASN A C 1
ATOM 1259 O O . ASN A 1 164 ? -4.554 -4.273 27.785 1.00 66.25 164 ASN A O 1
ATOM 1263 N N . PHE A 1 165 ? -4.084 -5.980 29.170 1.00 55.31 165 PHE A N 1
ATOM 1264 C CA . PHE A 1 165 ? -5.468 -6.390 29.447 1.00 55.31 165 PHE A CA 1
ATOM 1265 C C . PHE A 1 165 ? -6.340 -5.338 30.155 1.00 55.31 165 PHE A C 1
ATOM 1267 O O . PHE A 1 165 ? -7.516 -5.596 30.393 1.00 55.31 165 PHE A O 1
ATOM 1274 N N . ARG A 1 166 ? -5.812 -4.152 30.503 1.00 56.31 166 ARG A N 1
ATOM 1275 C CA . ARG A 1 166 ? -6.635 -3.050 31.043 1.00 56.31 166 ARG A CA 1
ATOM 1276 C C . ARG A 1 166 ? -7.647 -2.510 30.028 1.00 56.31 166 ARG A C 1
ATOM 1278 O O . ARG A 1 166 ? -8.604 -1.863 30.434 1.00 56.31 166 ARG A O 1
ATOM 1285 N N . TYR A 1 167 ? -7.434 -2.795 28.745 1.00 51.53 167 TYR A N 1
ATOM 1286 C CA . TYR A 1 167 ? -8.333 -2.477 27.641 1.00 51.53 167 TYR A CA 1
ATOM 1287 C C . TYR A 1 167 ? -8.882 -3.779 27.039 1.00 51.53 167 TYR A C 1
ATOM 1289 O O . TYR A 1 167 ? -8.623 -4.101 25.883 1.00 51.53 167 TYR A O 1
ATOM 1297 N N . SER A 1 168 ? -9.570 -4.590 27.848 1.00 43.78 168 SER A N 1
ATOM 1298 C CA . SER A 1 168 ? -10.373 -5.696 27.320 1.00 43.78 168 SER A CA 1
ATOM 1299 C C . SER A 1 168 ? -11.611 -5.131 26.621 1.00 43.78 168 SER A C 1
ATOM 1301 O O . SER A 1 168 ? -12.252 -4.237 27.174 1.00 43.78 168 SER A O 1
ATOM 1303 N N . ALA A 1 169 ? -11.907 -5.645 25.425 1.00 50.81 169 ALA A N 1
ATOM 1304 C CA . ALA A 1 169 ? -13.113 -5.334 24.653 1.00 50.81 169 ALA A CA 1
ATOM 1305 C C . ALA A 1 169 ? -14.413 -5.513 25.456 1.00 50.81 169 ALA A C 1
ATOM 1307 O O . ALA A 1 169 ? -14.444 -6.407 26.335 1.00 50.81 169 ALA A O 1
#

Foldseek 3Di:
DQDADPDPQDPFDGHVVVNLVVLCVLCVVPCPPDPLVVVLVVVSQVVVQVCCCPVVVDPDHDDDDPCVVCVVPVCPDQQAVQDQNHVAHFADADDDDDDDPDPPDDDDRHDHQGDHYDCSVPDDRDDDDDPPDPDDDDPDDDPDRDPPCPDVVSVLSVCVSVVPCVPDD

Radius of gyration: 18.37 Å; chains: 1; bounding box: 43×40×47 Å

Organism: NCBI:txid933095

pLDDT: mean 76.87, std 17.76, range [31.69, 95.12]

Sequence (169 aa):
MQTPNVYPNVTGPKSVFDSFVVLDYVLTPTSTTQPTFLPYHRLYIWTYEEKLRTLCGYPGAVSHWEWGLDAGSFEKSALFDGTRISMGSDGAKVNITASGPQFFMPVGSRGGLVTHGPFKNYTVNSGPNTAAGRWPRTRGVCSETSIPGSSPDIELFQANLQGNFRYSA